Protein AF-A0A0F9HTV1-F1 (afdb_monomer)

Secondary structure (DSSP, 8-state):
-BTTB--PPPP----GGGGS--HHHHTS----------SS-SS--HHHHHHHHHHTT-HHHHHHHHHH--HHHHHHHHHTSSS-HHHHHHHHHHHHHHHHHHH-

Mean predicted aligned error: 6.31 Å

Organism: NCBI:txid412755

Foldseek 3Di:
DDPVDDDDDPDDDDPCLLVDPPLVSLPDPDDDDDDDAAPPGPDDAPVNVCVSCVVVVNNVVLVVCVVPDDLVVVLVCLVPDPDDPSSSVSVNVVSVVNVVSSVD

Radius of gyration: 16.52 Å; Cα contacts (8 Å, |Δi|>4): 60; chains: 1; bounding box: 37×26×46 Å

Solvent-accessible surface area (backbone atoms only — not comparable to full-atom values): 6643 Å² total; per-residue (Å²): 126,54,103,87,46,88,74,84,74,78,92,74,87,69,71,64,63,75,73,48,89,50,63,76,62,46,72,46,89,80,68,88,78,86,60,78,56,50,99,88,35,76,77,50,51,70,55,51,48,53,54,46,35,43,76,73,72,41,46,68,56,57,53,51,46,60,73,71,60,49,70,70,59,54,54,50,54,49,71,75,41,96,61,56,70,65,47,37,50,32,51,50,51,46,52,60,55,55,49,52,51,74,77,107

Structure (mmCIF, N/CA/C/O backbone):
data_AF-A0A0F9HTV1-F1
#
_entry.id   AF-A0A0F9HTV1-F1
#
loop_
_atom_site.group_PDB
_atom_site.id
_atom_site.type_symbol
_atom_site.label_atom_id
_atom_site.label_alt_id
_atom_site.label_comp_id
_atom_site.label_asym_id
_atom_site.label_entity_id
_atom_site.label_seq_id
_atom_site.pdbx_PDB_ins_code
_atom_site.Cartn_x
_atom_site.Cartn_y
_atom_site.Cartn_z
_atom_site.occupancy
_atom_site.B_iso_or_equiv
_atom_site.auth_seq_id
_atom_site.auth_comp_id
_atom_site.auth_asym_id
_atom_site.auth_atom_id
_atom_site.pdbx_PDB_model_num
ATOM 1 N N . GLN A 1 1 ? 11.230 -13.310 22.851 1.00 45.69 1 GLN A N 1
ATOM 2 C CA . GLN A 1 1 ? 10.948 -12.604 24.119 1.00 45.69 1 GLN A CA 1
ATOM 3 C C . GLN A 1 1 ? 12.177 -11.770 24.433 1.00 45.69 1 GLN A C 1
ATOM 5 O O . GLN A 1 1 ? 13.254 -12.344 24.525 1.00 45.69 1 GLN A O 1
ATOM 10 N N . THR A 1 2 ? 12.073 -10.443 24.470 1.00 62.25 2 THR A N 1
ATOM 11 C CA . THR A 1 2 ? 13.187 -9.620 24.973 1.00 62.25 2 THR A CA 1
ATOM 12 C C . THR A 1 2 ? 12.973 -9.385 26.463 1.00 62.25 2 THR A C 1
ATOM 14 O O . THR A 1 2 ? 11.868 -9.584 26.971 1.00 62.25 2 THR A O 1
ATOM 17 N N . SER A 1 3 ? 13.992 -8.901 27.170 1.00 68.19 3 SER A N 1
ATOM 18 C CA . SER A 1 3 ? 13.869 -8.470 28.570 1.00 68.19 3 SER A CA 1
ATOM 19 C C . SER A 1 3 ? 12.830 -7.352 28.798 1.00 68.19 3 SER A C 1
ATOM 21 O O . SER A 1 3 ? 12.584 -6.984 29.940 1.00 68.19 3 SER A O 1
ATOM 23 N N . LYS A 1 4 ? 12.204 -6.822 27.731 1.00 70.31 4 LYS A N 1
ATOM 24 C CA . LYS A 1 4 ? 11.165 -5.779 27.749 1.00 70.31 4 LYS A CA 1
ATOM 25 C C . LYS A 1 4 ? 9.768 -6.266 27.316 1.00 70.31 4 LYS A C 1
ATOM 27 O O . LYS A 1 4 ? 8.872 -5.441 27.179 1.00 70.31 4 LYS A O 1
ATOM 32 N N . GLY A 1 5 ? 9.568 -7.569 27.084 1.00 83.06 5 GLY A N 1
ATOM 33 C CA . GLY A 1 5 ? 8.275 -8.147 26.686 1.00 83.06 5 GLY A CA 1
ATOM 34 C C . GLY A 1 5 ? 8.212 -8.641 25.233 1.00 83.06 5 GLY A C 1
ATOM 35 O O . GLY A 1 5 ? 9.212 -9.098 24.664 1.00 83.06 5 GLY A O 1
ATOM 36 N N . LEU A 1 6 ? 7.008 -8.613 24.648 1.00 84.69 6 LEU A N 1
ATOM 37 C CA . LEU A 1 6 ? 6.760 -8.954 23.243 1.00 84.69 6 LEU A CA 1
ATOM 38 C C . LEU A 1 6 ? 6.886 -7.695 22.379 1.00 84.69 6 LEU A C 1
ATOM 40 O O . LEU A 1 6 ? 6.277 -6.671 22.670 1.00 84.69 6 LEU A O 1
ATOM 44 N N . ILE A 1 7 ? 7.680 -7.785 21.314 1.00 84.81 7 ILE A N 1
ATOM 45 C CA . ILE A 1 7 ? 7.857 -6.725 20.319 1.00 84.81 7 ILE A CA 1
ATOM 46 C C . ILE A 1 7 ? 7.366 -7.290 18.991 1.00 84.81 7 ILE A C 1
ATOM 48 O O . ILE A 1 7 ? 7.700 -8.427 18.652 1.00 84.81 7 ILE A O 1
ATOM 52 N N . LEU A 1 8 ? 6.571 -6.509 18.260 1.00 84.94 8 LEU A N 1
ATOM 53 C CA . LEU A 1 8 ? 6.162 -6.875 16.909 1.00 84.94 8 LEU A CA 1
ATOM 54 C C . LEU A 1 8 ? 7.402 -6.973 16.019 1.00 84.94 8 LEU A C 1
ATOM 56 O O . LEU A 1 8 ? 8.256 -6.085 16.024 1.00 84.94 8 LEU A O 1
ATOM 60 N N . SER A 1 9 ? 7.498 -8.054 15.253 1.00 86.88 9 SER A N 1
ATOM 61 C CA . SER A 1 9 ? 8.490 -8.140 14.190 1.00 86.88 9 SER A CA 1
ATOM 62 C C . SER A 1 9 ? 8.269 -7.011 13.176 1.00 86.88 9 SER A C 1
ATOM 64 O O . SER A 1 9 ? 7.129 -6.573 12.993 1.00 86.88 9 SER A O 1
ATOM 66 N N . PRO A 1 10 ? 9.323 -6.567 12.471 1.00 84.88 10 PRO A N 1
ATOM 67 C CA . PRO A 1 10 ? 9.150 -5.745 11.280 1.00 84.88 10 PRO A CA 1
ATOM 68 C C . PRO A 1 10 ? 8.181 -6.405 10.293 1.00 84.88 10 PRO A C 1
ATOM 70 O O . PRO A 1 10 ? 8.006 -7.623 10.311 1.00 84.88 10 PRO A O 1
ATOM 73 N N . PHE A 1 11 ? 7.577 -5.614 9.410 1.00 81.06 11 PHE A N 1
ATOM 74 C CA . PHE A 1 11 ? 6.820 -6.163 8.289 1.00 81.06 11 PHE A CA 1
ATOM 75 C C . PHE A 1 11 ? 7.773 -6.916 7.345 1.00 81.06 11 PHE A C 1
ATOM 77 O O . PHE A 1 11 ? 8.815 -6.382 6.962 1.00 81.06 11 PHE A O 1
ATOM 84 N N . TYR A 1 12 ? 7.421 -8.147 6.980 1.00 77.88 12 TYR A N 1
ATOM 85 C CA . TYR A 1 12 ? 8.136 -8.994 6.021 1.00 77.88 12 TYR A CA 1
ATOM 86 C C . TYR A 1 12 ? 7.124 -9.703 5.108 1.00 77.88 12 TYR A C 1
ATOM 88 O O . TYR A 1 12 ? 5.922 -9.544 5.297 1.00 77.88 12 TYR A O 1
ATOM 96 N N . ASP A 1 13 ? 7.617 -10.451 4.118 1.00 71.69 13 ASP A N 1
ATOM 97 C CA . ASP A 1 13 ? 6.799 -11.133 3.099 1.00 71.69 13 ASP A CA 1
ATOM 98 C C . ASP A 1 13 ? 6.033 -10.168 2.174 1.00 71.69 13 ASP A C 1
ATOM 100 O O . ASP A 1 13 ? 4.830 -10.272 1.933 1.00 71.69 13 ASP A O 1
ATOM 104 N N . THR A 1 14 ? 6.746 -9.164 1.653 1.00 68.94 14 THR A N 1
ATOM 105 C CA . THR A 1 14 ? 6.214 -8.336 0.565 1.00 68.94 14 THR A CA 1
ATOM 106 C C . THR A 1 14 ? 6.022 -9.191 -0.693 1.00 68.94 14 THR A C 1
ATOM 108 O O . THR A 1 14 ? 6.800 -10.122 -0.910 1.00 68.94 14 THR A O 1
ATOM 111 N N . PRO A 1 15 ? 5.019 -8.897 -1.549 1.00 67.12 15 PRO A N 1
ATOM 112 C CA . PRO A 1 15 ? 4.641 -9.786 -2.643 1.00 67.12 15 PRO A CA 1
ATOM 113 C C . PRO A 1 15 ? 5.833 -10.177 -3.522 1.00 67.12 15 PRO A C 1
ATOM 115 O O . PRO A 1 15 ? 6.369 -9.358 -4.275 1.00 67.12 15 PRO A O 1
ATOM 118 N N . SER A 1 16 ? 6.226 -11.449 -3.439 1.00 63.09 16 SER A N 1
ATOM 119 C CA . SER A 1 16 ? 7.421 -11.985 -4.099 1.00 63.09 16 SER A CA 1
ATOM 120 C C . SER A 1 16 ? 7.359 -11.863 -5.623 1.00 63.09 16 SER A C 1
ATOM 122 O O . SER A 1 16 ? 8.393 -11.712 -6.271 1.00 63.09 16 SER A O 1
ATOM 124 N N . TYR A 1 17 ? 6.155 -11.829 -6.205 1.00 71.19 17 TYR A N 1
ATOM 125 C CA . TYR A 1 17 ? 5.964 -11.728 -7.652 1.00 71.19 17 TYR A CA 1
ATOM 126 C C . TYR A 1 17 ? 6.401 -10.374 -8.243 1.00 71.19 17 TYR A C 1
ATOM 128 O O . TYR A 1 17 ? 6.885 -10.356 -9.371 1.00 71.19 17 TYR A O 1
ATOM 136 N N . LEU A 1 18 ? 6.333 -9.257 -7.500 1.00 73.38 18 LEU A N 1
ATOM 137 C CA . LEU A 1 18 ? 6.906 -7.963 -7.940 1.00 73.38 18 LEU A CA 1
ATOM 138 C C . LEU A 1 18 ? 8.446 -7.999 -7.958 1.00 73.38 18 LEU A C 1
ATOM 140 O O . LEU A 1 18 ? 9.115 -7.146 -8.552 1.00 73.38 18 LEU A O 1
ATOM 144 N N . GLY A 1 19 ? 9.008 -9.001 -7.281 1.00 73.94 19 GLY A N 1
ATOM 145 C CA . GLY A 1 19 ? 10.410 -9.385 -7.329 1.00 73.94 19 GLY A CA 1
ATOM 146 C C . GLY A 1 19 ? 10.810 -10.137 -8.597 1.00 73.94 19 GLY A C 1
ATOM 147 O O . GLY A 1 19 ? 11.999 -10.193 -8.899 1.00 73.94 19 GLY A O 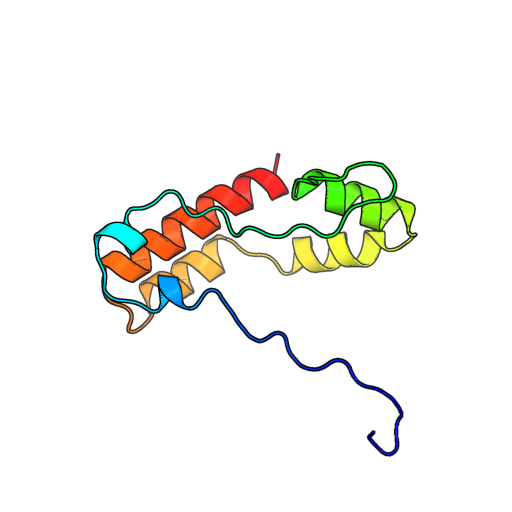1
ATOM 148 N N . THR A 1 20 ? 9.849 -10.700 -9.336 1.00 75.00 20 THR A N 1
ATOM 149 C CA . THR A 1 20 ? 10.113 -11.561 -10.497 1.00 75.00 20 THR A CA 1
ATOM 150 C C . THR A 1 20 ? 10.256 -10.751 -11.784 1.00 75.00 20 THR A C 1
ATOM 152 O O . THR A 1 20 ? 9.664 -9.685 -11.932 1.00 75.00 20 THR A O 1
ATOM 155 N N . GLU A 1 21 ? 11.026 -11.262 -12.745 1.00 79.69 21 GLU A N 1
ATOM 156 C CA . GLU A 1 21 ? 11.161 -10.662 -14.086 1.00 79.69 21 GLU A CA 1
ATOM 157 C C . GLU A 1 21 ? 10.213 -11.297 -15.116 1.00 79.69 21 GLU A C 1
ATOM 159 O O . GLU A 1 21 ? 10.412 -11.209 -16.327 1.00 79.69 21 GLU A O 1
ATOM 164 N N . ILE A 1 22 ? 9.154 -11.952 -14.638 1.00 85.00 22 ILE A N 1
ATOM 165 C CA . ILE A 1 22 ? 8.149 -12.577 -15.492 1.00 85.00 22 ILE A CA 1
ATOM 166 C C . ILE A 1 22 ? 7.197 -11.482 -15.986 1.00 85.00 22 ILE A C 1
ATOM 168 O O . ILE A 1 22 ? 6.380 -10.963 -15.227 1.00 85.00 22 ILE A O 1
ATOM 172 N N . ASN A 1 23 ? 7.290 -11.140 -17.273 1.00 83.06 23 ASN A N 1
ATOM 173 C CA . ASN A 1 23 ? 6.536 -10.029 -17.871 1.00 83.06 23 ASN A CA 1
ATOM 174 C C . ASN A 1 23 ? 5.019 -10.134 -17.656 1.00 83.06 23 ASN A C 1
ATOM 176 O O . ASN A 1 23 ? 4.393 -9.147 -17.287 1.00 83.06 23 ASN A O 1
ATOM 180 N N . SER A 1 24 ? 4.443 -11.328 -17.829 1.00 85.00 24 SER A N 1
ATOM 181 C CA . SER A 1 24 ? 3.001 -11.543 -17.652 1.00 85.00 24 SER A CA 1
ATOM 182 C C . SER A 1 24 ? 2.529 -11.254 -16.229 1.00 85.00 24 SER A C 1
ATOM 184 O O . SER A 1 24 ? 1.397 -10.820 -16.041 1.00 85.00 24 SER A O 1
ATOM 186 N N . LEU A 1 25 ? 3.391 -11.469 -15.230 1.00 84.44 25 LEU A N 1
ATOM 187 C CA . LEU A 1 25 ? 3.089 -11.101 -13.855 1.00 84.44 25 LEU A CA 1
ATOM 188 C C . LEU A 1 25 ? 3.192 -9.590 -13.694 1.00 84.44 25 LEU A C 1
ATOM 190 O O . LEU A 1 25 ? 2.246 -8.993 -13.211 1.00 84.44 25 LEU A O 1
ATOM 194 N N . LEU A 1 26 ? 4.274 -8.957 -14.151 1.00 85.38 26 LEU A N 1
ATOM 195 C CA . LEU A 1 26 ? 4.473 -7.510 -13.993 1.00 85.38 26 LEU A CA 1
ATOM 196 C C . LEU A 1 26 ? 3.392 -6.660 -14.678 1.00 85.38 26 LEU A C 1
ATOM 198 O O . LEU A 1 26 ? 3.092 -5.561 -14.215 1.00 85.38 26 LEU A O 1
ATOM 202 N N . GLU A 1 27 ? 2.819 -7.135 -15.781 1.00 85.44 27 GLU A N 1
ATOM 203 C CA . GLU A 1 27 ? 1.752 -6.453 -16.526 1.00 85.44 27 GLU A CA 1
ATOM 204 C C . GLU A 1 27 ? 0.346 -6.707 -15.959 1.00 85.44 27 GLU A C 1
ATOM 206 O O . GLU A 1 27 ? -0.594 -6.004 -16.333 1.00 85.44 27 GLU A O 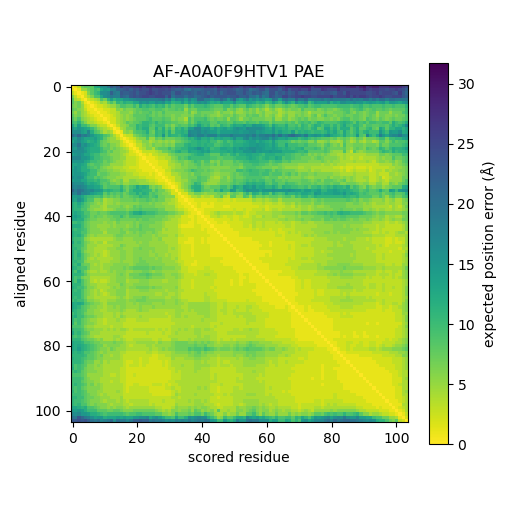1
ATOM 211 N N . ALA A 1 28 ? 0.190 -7.668 -15.044 1.00 84.62 28 ALA A N 1
ATOM 212 C CA . ALA A 1 28 ? -1.102 -8.005 -14.464 1.00 84.62 28 ALA A CA 1
ATOM 213 C C . ALA A 1 28 ? -1.673 -6.865 -13.602 1.00 84.62 28 ALA A C 1
ATOM 215 O O . ALA A 1 28 ? -0.946 -6.060 -13.010 1.00 84.62 28 ALA A O 1
ATOM 216 N N . ASP A 1 29 ? -3.004 -6.832 -13.474 1.00 83.50 29 ASP A N 1
ATOM 217 C CA . ASP A 1 29 ? -3.648 -5.962 -12.495 1.00 83.50 29 ASP A CA 1
ATOM 218 C C . ASP A 1 29 ? -3.445 -6.518 -11.081 1.00 83.50 29 ASP A C 1
ATOM 220 O O . ASP A 1 29 ? -4.162 -7.405 -10.616 1.00 83.50 29 ASP A O 1
ATOM 224 N N . HIS A 1 30 ? -2.428 -6.005 -10.398 1.00 76.25 30 HIS A N 1
ATOM 225 C CA . HIS A 1 30 ? -2.060 -6.471 -9.073 1.00 76.25 30 HIS A CA 1
ATOM 226 C C . HIS A 1 30 ? -3.095 -6.081 -8.017 1.00 76.25 30 HIS A C 1
ATOM 228 O O . HIS A 1 30 ? -3.256 -4.915 -7.648 1.00 76.25 30 HIS A O 1
ATOM 234 N N . GLN A 1 31 ? -3.755 -7.104 -7.485 1.00 75.94 31 GLN A N 1
ATOM 235 C CA . GLN A 1 31 ? -4.699 -7.027 -6.379 1.00 75.94 31 GLN A CA 1
ATOM 236 C C . GLN A 1 31 ? -4.216 -8.000 -5.301 1.00 75.94 31 GLN A C 1
ATOM 238 O O . GLN A 1 31 ? -4.574 -9.176 -5.361 1.00 75.94 31 GLN A O 1
ATOM 243 N N . PRO A 1 32 ? -3.337 -7.576 -4.369 1.00 68.19 32 PRO A N 1
ATOM 244 C CA . PRO A 1 32 ? -2.914 -8.439 -3.271 1.00 68.19 32 PRO A CA 1
ATOM 245 C C . PRO A 1 32 ? -4.148 -9.028 -2.581 1.00 68.19 32 PRO A C 1
ATOM 247 O O . PRO A 1 32 ? -5.007 -8.282 -2.114 1.00 68.19 32 PRO A O 1
ATOM 250 N N . ALA A 1 33 ? -4.259 -10.355 -2.606 1.00 61.66 33 ALA A N 1
ATOM 251 C CA . ALA A 1 33 ? -5.374 -11.082 -2.020 1.00 61.66 33 ALA A CA 1
ATOM 252 C C . ALA A 1 33 ? -5.122 -11.320 -0.527 1.00 61.66 33 ALA A C 1
ATOM 254 O O . ALA A 1 33 ? -3.976 -11.443 -0.095 1.00 61.66 33 ALA A O 1
ATOM 255 N N . GLY A 1 34 ? -6.204 -11.419 0.241 1.00 70.31 34 GLY A N 1
ATOM 256 C CA . GLY A 1 34 ? -6.157 -11.544 1.694 1.00 70.31 34 GLY A CA 1
ATOM 257 C C . GLY A 1 34 ? -6.524 -10.225 2.361 1.00 70.31 34 GLY A C 1
ATOM 258 O O . GLY A 1 34 ? -5.777 -9.251 2.316 1.00 70.31 34 GLY A O 1
ATOM 259 N N . ALA 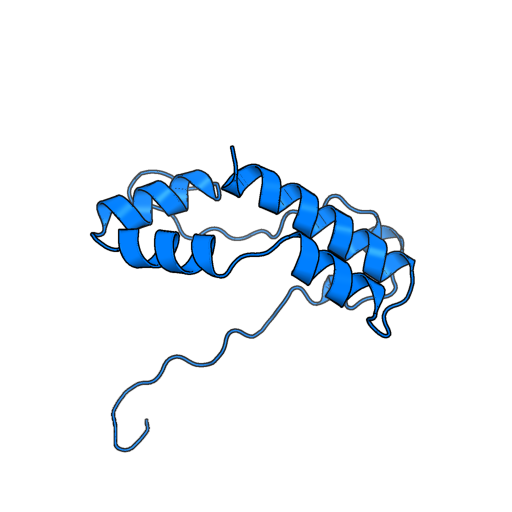A 1 35 ? -7.696 -10.207 2.985 1.00 79.44 35 ALA A N 1
ATOM 260 C CA . ALA A 1 35 ? -8.171 -9.092 3.781 1.00 79.44 35 ALA A CA 1
ATOM 261 C C . ALA A 1 35 ? -8.543 -9.604 5.173 1.00 79.44 35 ALA A C 1
ATOM 263 O O . ALA A 1 35 ? -9.138 -10.673 5.318 1.00 79.44 35 ALA A O 1
ATOM 264 N N . ILE A 1 36 ? -8.177 -8.843 6.199 1.00 86.50 36 ILE A N 1
ATOM 265 C CA . ILE A 1 36 ? -8.634 -9.086 7.561 1.00 86.50 36 ILE A CA 1
ATOM 266 C C . ILE A 1 36 ? -10.011 -8.451 7.665 1.00 86.50 36 ILE A C 1
ATOM 268 O O . ILE A 1 36 ? -10.153 -7.257 7.425 1.00 86.50 36 ILE A O 1
ATOM 272 N N . TRP A 1 37 ? -11.020 -9.243 8.008 1.00 93.19 37 TRP A N 1
ATOM 273 C CA . TRP A 1 37 ? -12.385 -8.742 8.126 1.00 93.19 37 TRP A CA 1
ATOM 274 C C . TRP A 1 37 ? -12.447 -7.585 9.123 1.00 93.19 37 TRP A C 1
ATOM 276 O O . TRP A 1 37 ? -11.842 -7.640 10.197 1.00 93.19 37 TRP A O 1
ATOM 286 N N . THR A 1 38 ? -13.199 -6.543 8.779 1.00 92.50 38 THR A N 1
ATOM 287 C CA . THR A 1 38 ? -13.612 -5.553 9.777 1.00 92.50 38 THR A CA 1
ATOM 288 C C . THR A 1 38 ? -14.766 -6.132 10.588 1.00 92.50 38 THR A C 1
ATOM 290 O O . THR A 1 38 ? -15.276 -7.217 10.298 1.00 92.50 38 THR A O 1
ATOM 293 N N . LYS A 1 39 ? -15.246 -5.393 11.591 1.00 93.56 39 LYS A N 1
ATOM 294 C CA . LYS A 1 39 ? -16.455 -5.782 12.325 1.00 93.56 39 LYS A CA 1
ATOM 295 C C . LYS A 1 39 ? -17.662 -6.075 11.417 1.00 93.56 39 LYS A C 1
ATOM 297 O O . LYS A 1 39 ? -18.505 -6.882 11.800 1.00 93.56 39 LYS A O 1
ATOM 302 N N . SER A 1 40 ? -17.782 -5.401 10.271 1.00 91.38 40 SER A N 1
ATOM 303 C CA . SER A 1 40 ? -18.979 -5.449 9.418 1.00 91.38 40 SER A CA 1
ATOM 304 C C . SER A 1 40 ? -18.734 -5.882 7.973 1.00 91.38 40 SER A C 1
ATOM 306 O O . SER A 1 40 ? -19.708 -6.102 7.259 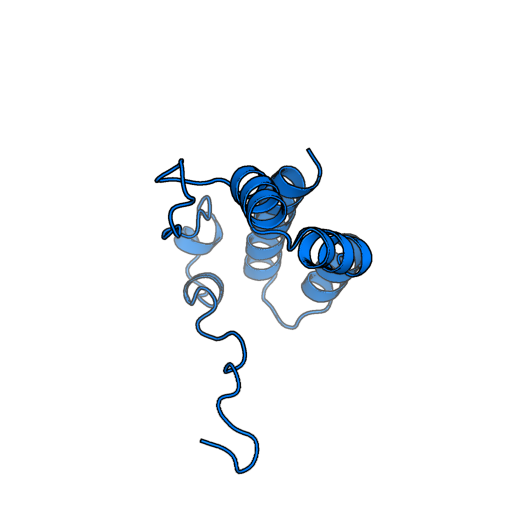1.00 91.38 40 SER A O 1
ATOM 308 N N . ILE A 1 41 ? -17.481 -5.986 7.517 1.00 92.69 41 ILE A N 1
ATOM 309 C CA . ILE A 1 41 ? -17.147 -6.221 6.106 1.00 92.69 41 ILE A CA 1
ATOM 310 C C . ILE A 1 41 ? -16.122 -7.353 6.005 1.00 92.69 41 ILE A C 1
ATOM 312 O O . ILE A 1 41 ? -15.028 -7.265 6.564 1.00 92.69 41 ILE A O 1
ATOM 316 N N . SER A 1 42 ? -16.474 -8.409 5.267 1.00 90.75 42 SER A N 1
ATOM 317 C CA . SER A 1 42 ? -15.616 -9.577 5.020 1.00 90.75 42 SER A CA 1
ATOM 318 C C . SER A 1 42 ? -14.585 -9.359 3.908 1.00 90.75 42 SER A C 1
ATOM 320 O O . SER A 1 42 ? -13.591 -10.073 3.825 1.00 90.75 42 SER A O 1
ATOM 322 N N . GLU A 1 43 ? -14.797 -8.358 3.058 1.00 89.25 43 GLU A N 1
ATOM 323 C CA . GLU A 1 43 ? -13.884 -7.981 1.972 1.00 89.25 43 GLU A CA 1
ATOM 324 C C . GLU A 1 43 ? -13.609 -6.470 2.000 1.00 89.25 43 GLU A C 1
ATOM 326 O O . GLU A 1 43 ? -14.058 -5.730 1.125 1.00 89.25 43 GLU A O 1
ATOM 331 N N . PRO A 1 44 ? -12.946 -5.965 3.053 1.00 89.06 44 PRO A N 1
ATOM 332 C CA . PRO A 1 44 ? -12.770 -4.533 3.233 1.00 89.06 44 PRO A CA 1
ATOM 333 C C . PRO A 1 44 ? -11.790 -3.925 2.232 1.00 89.06 44 PRO A C 1
ATOM 335 O O . PRO A 1 44 ? -10.717 -4.462 1.947 1.00 89.06 44 PRO A O 1
ATOM 338 N N . THR A 1 45 ? -12.144 -2.733 1.767 1.00 86.50 45 THR A N 1
ATOM 339 C CA . THR A 1 45 ? -11.265 -1.825 1.033 1.00 86.50 45 THR A CA 1
ATOM 340 C C . THR A 1 45 ? -10.382 -1.022 1.992 1.00 86.50 45 THR A C 1
ATOM 342 O O . THR A 1 45 ? -10.562 -1.029 3.211 1.00 86.50 45 THR A O 1
ATOM 345 N N . MET A 1 46 ? -9.433 -0.248 1.453 1.00 85.81 46 MET A N 1
ATOM 346 C CA . MET A 1 46 ? -8.609 0.649 2.272 1.00 85.81 46 MET A CA 1
ATOM 347 C C . MET A 1 46 ? -9.441 1.679 3.056 1.00 85.81 46 MET A C 1
ATOM 349 O O . MET A 1 46 ? -9.099 1.994 4.195 1.00 85.81 46 MET A O 1
ATOM 353 N N . LYS A 1 47 ? -10.551 2.167 2.484 1.00 87.62 47 LYS A N 1
ATOM 354 C CA . LYS A 1 47 ? -11.457 3.106 3.163 1.00 87.62 47 LYS A CA 1
ATOM 355 C C . LYS A 1 47 ? -12.165 2.456 4.343 1.00 87.62 47 LYS A C 1
ATOM 357 O O . LYS A 1 47 ? -12.296 3.071 5.396 1.00 87.62 47 LYS A O 1
ATOM 362 N N . ASP A 1 48 ? -12.561 1.197 4.194 1.00 90.94 48 ASP A N 1
ATOM 363 C CA . ASP A 1 48 ? -13.215 0.444 5.265 1.00 90.94 48 ASP A CA 1
ATOM 364 C C . ASP A 1 48 ? -12.282 0.250 6.4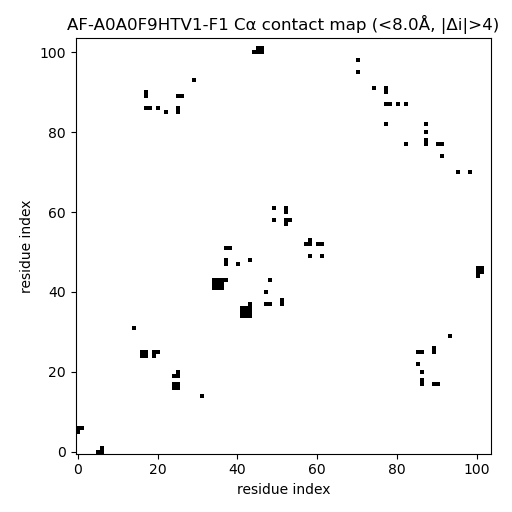60 1.00 90.94 48 ASP A C 1
ATOM 366 O O . ASP A 1 48 ? -12.709 0.382 7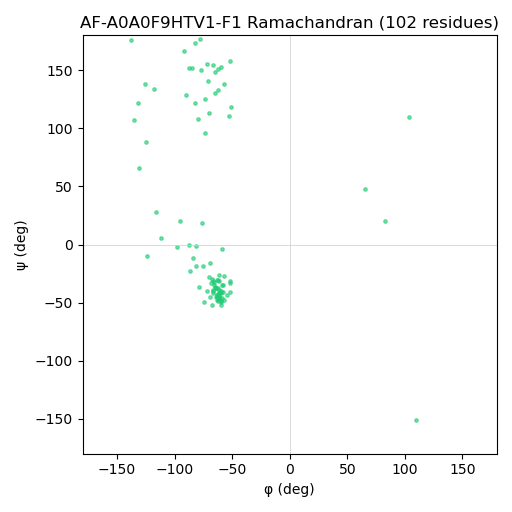.606 1.00 90.94 48 ASP A O 1
ATOM 370 N N . TYR A 1 49 ? -10.988 0.033 6.208 1.00 91.31 49 TYR A N 1
ATOM 371 C CA . TYR A 1 49 ? -10.003 -0.011 7.284 1.00 91.31 49 TYR A CA 1
ATOM 372 C C . TYR A 1 49 ? -9.845 1.329 7.999 1.00 91.31 49 TYR A C 1
ATOM 374 O O . TYR A 1 49 ? -9.672 1.324 9.213 1.00 91.31 49 TYR A O 1
ATOM 382 N N . ILE A 1 50 ? -9.921 2.468 7.303 1.00 90.81 50 ILE A N 1
ATOM 383 C CA . ILE A 1 50 ? -9.871 3.789 7.955 1.00 90.81 50 ILE A CA 1
ATOM 384 C C . ILE A 1 50 ? -11.023 3.924 8.956 1.00 90.81 50 ILE A C 1
ATOM 386 O O . ILE A 1 50 ? -10.778 4.231 10.123 1.00 90.81 50 ILE A O 1
ATOM 390 N N . HIS A 1 51 ? -12.250 3.610 8.532 1.00 91.75 51 HIS A N 1
ATOM 391 C CA . HIS A 1 51 ? -13.415 3.632 9.420 1.00 91.75 51 HIS A CA 1
ATOM 392 C C . HIS A 1 51 ? -13.281 2.632 10.575 1.00 91.75 51 HIS A C 1
ATOM 394 O O . HIS A 1 51 ? -13.669 2.925 11.705 1.00 91.75 51 HIS A O 1
ATOM 400 N N . GLU A 1 52 ? -12.702 1.456 10.326 1.00 95.00 52 GLU A N 1
ATOM 401 C CA . GLU A 1 52 ? -12.480 0.459 11.373 1.00 95.00 52 GLU A CA 1
ATOM 402 C C . GLU A 1 52 ? -11.448 0.933 12.409 1.00 95.00 52 GLU A C 1
ATOM 404 O O . GLU A 1 52 ? -11.659 0.761 13.611 1.00 95.00 52 GLU A O 1
ATOM 409 N N . TRP A 1 53 ? -10.368 1.594 11.979 1.00 94.38 53 TRP A N 1
ATOM 410 C CA . TRP A 1 53 ? -9.395 2.219 12.880 1.00 94.38 53 TRP A CA 1
ATOM 411 C C . TRP A 1 53 ? -10.040 3.313 13.740 1.00 94.38 53 TRP A C 1
ATOM 413 O O . TRP A 1 53 ? -9.776 3.383 14.942 1.00 94.38 53 TRP A O 1
ATOM 423 N N . GLU A 1 54 ? -10.913 4.137 13.160 1.00 92.31 54 GLU A N 1
ATOM 424 C CA . GLU A 1 54 ? -11.684 5.143 13.899 1.00 92.31 54 GLU A CA 1
ATOM 425 C C . GLU A 1 54 ? -12.625 4.494 14.921 1.00 92.31 54 GLU A C 1
ATOM 427 O O . GLU A 1 54 ? -12.605 4.862 16.097 1.00 92.31 54 GLU A O 1
ATOM 432 N N . ARG A 1 55 ? -13.380 3.463 14.514 1.00 95.56 55 ARG A N 1
ATOM 433 C CA . ARG A 1 55 ? -14.289 2.697 15.385 1.00 95.56 55 ARG A CA 1
ATOM 434 C C . ARG A 1 55 ? -13.565 2.067 16.576 1.00 95.56 55 ARG A C 1
ATOM 436 O O . ARG A 1 55 ? -14.144 1.937 17.654 1.00 95.56 55 ARG A O 1
ATOM 443 N N . LEU A 1 56 ? -12.323 1.634 16.377 1.00 96.00 56 LEU A N 1
ATOM 444 C CA . LEU A 1 56 ? -11.483 1.044 17.418 1.00 96.00 56 LEU A CA 1
ATOM 445 C C . LEU A 1 56 ? -10.787 2.094 18.310 1.00 96.00 56 LEU A C 1
ATOM 447 O O . LEU A 1 56 ? -10.099 1.711 19.252 1.00 96.00 56 LEU A O 1
ATOM 451 N N . GLY A 1 57 ? -10.970 3.396 18.055 1.00 96.75 57 GLY A N 1
ATOM 452 C CA . GLY A 1 57 ? -10.382 4.480 18.853 1.00 96.75 57 GLY A CA 1
ATOM 453 C C . GLY A 1 57 ? -8.934 4.826 18.489 1.00 96.75 57 GLY A C 1
ATOM 454 O O . GLY 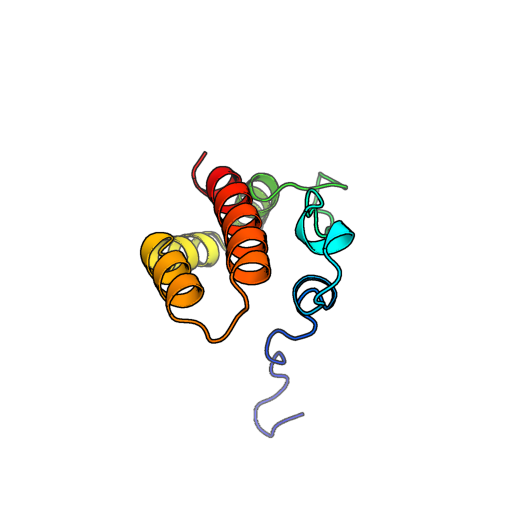A 1 57 ? -8.219 5.437 19.280 1.00 96.75 57 GLY A O 1
ATOM 455 N N . TYR A 1 58 ? -8.488 4.450 17.291 1.00 96.31 58 TYR A N 1
ATOM 456 C CA . TYR A 1 58 ? -7.103 4.561 16.824 1.00 96.31 58 TYR A CA 1
ATOM 457 C C . TYR A 1 58 ? -6.954 5.512 15.622 1.00 96.31 58 TYR A C 1
ATOM 459 O O . TYR A 1 58 ? -6.027 5.373 14.822 1.00 96.31 58 TYR A O 1
ATOM 467 N N . SER A 1 59 ? -7.829 6.513 15.492 1.00 94.06 59 SER A N 1
ATOM 468 C CA . SER A 1 59 ? -7.774 7.525 14.420 1.00 94.06 59 SER A CA 1
ATOM 469 C C . SER A 1 59 ? -6.397 8.198 14.291 1.00 94.06 59 SER A C 1
ATOM 471 O O . SER A 1 59 ? -5.921 8.453 13.185 1.00 94.06 59 SER A O 1
ATOM 473 N N . TYR A 1 60 ? -5.682 8.371 15.408 1.00 95.44 60 TYR A N 1
ATOM 474 C CA . TYR A 1 60 ? -4.324 8.920 15.430 1.00 95.44 60 TYR A CA 1
ATOM 475 C C . TYR A 1 60 ? -3.318 8.130 14.572 1.00 95.44 60 TYR A C 1
ATOM 477 O O . TYR A 1 60 ? -2.311 8.692 14.133 1.00 95.44 60 TYR A O 1
ATOM 485 N N . VAL A 1 61 ? -3.545 6.828 14.355 1.00 93.69 61 VAL A N 1
ATOM 486 C CA . VAL A 1 61 ? -2.700 5.984 13.498 1.00 93.69 61 VAL A CA 1
ATOM 487 C C . VAL A 1 61 ? -2.869 6.400 12.041 1.00 93.69 61 VAL A C 1
ATOM 489 O O . VAL A 1 61 ? -1.872 6.595 11.343 1.00 93.69 61 VAL A O 1
ATOM 492 N N . VAL A 1 62 ? -4.116 6.608 11.611 1.00 91.25 62 VAL A N 1
ATOM 493 C CA . VAL A 1 62 ? -4.454 7.077 10.262 1.00 91.25 62 VAL A CA 1
ATOM 494 C C . VAL A 1 62 ? -3.884 8.475 10.034 1.00 91.25 62 VAL A C 1
ATOM 496 O O . VAL A 1 62 ? -3.231 8.713 9.020 1.00 91.25 62 VAL A O 1
ATOM 499 N N . ASP A 1 63 ? -4.039 9.382 10.998 1.00 92.00 63 ASP A N 1
ATOM 500 C CA . ASP A 1 63 ? -3.505 10.743 10.894 1.00 92.00 63 ASP A CA 1
ATOM 501 C C . ASP A 1 63 ? -1.979 10.766 10.809 1.00 92.00 63 ASP A C 1
ATOM 503 O O . ASP A 1 63 ? -1.400 11.491 9.995 1.00 92.00 63 ASP A O 1
ATOM 507 N N . ARG A 1 64 ? -1.304 9.958 11.636 1.00 94.69 64 ARG A N 1
ATOM 508 C CA . ARG A 1 64 ? 0.155 9.815 11.588 1.00 94.69 64 ARG A CA 1
ATOM 509 C C . ARG A 1 64 ? 0.604 9.278 10.235 1.00 94.69 64 ARG A C 1
ATOM 511 O O . ARG A 1 64 ? 1.564 9.798 9.672 1.00 94.69 64 ARG A O 1
ATOM 518 N N . PHE A 1 65 ? -0.090 8.268 9.715 1.00 90.69 65 PHE A N 1
ATOM 519 C CA . PHE A 1 65 ? 0.200 7.705 8.403 1.00 90.69 65 PHE A CA 1
ATOM 520 C C . PHE A 1 65 ? 0.017 8.746 7.296 1.00 90.69 65 PHE A C 1
ATOM 522 O O . PHE A 1 65 ? 0.940 8.959 6.518 1.00 90.69 65 PHE A O 1
ATOM 529 N N . ARG A 1 66 ? -1.110 9.470 7.274 1.00 89.00 66 ARG A N 1
ATOM 530 C CA . ARG A 1 66 ? -1.386 10.530 6.289 1.00 89.00 66 ARG A CA 1
ATOM 531 C C . ARG A 1 66 ? -0.326 11.631 6.296 1.00 89.00 66 ARG A C 1
ATOM 533 O O . ARG A 1 66 ? 0.082 12.075 5.232 1.00 89.00 66 ARG A O 1
ATOM 540 N N . LYS A 1 67 ? 0.148 12.041 7.477 1.00 91.44 67 LYS A N 1
ATOM 541 C CA . LYS A 1 67 ? 1.212 13.053 7.616 1.00 91.44 67 LYS A CA 1
ATOM 542 C C . LYS A 1 67 ? 2.575 12.568 7.119 1.00 91.44 67 LYS A C 1
ATOM 544 O O . LYS A 1 67 ? 3.360 13.375 6.636 1.00 91.44 67 LYS A O 1
ATOM 549 N N . ALA A 1 68 ? 2.870 11.279 7.271 1.00 91.94 68 ALA A N 1
ATOM 550 C CA . ALA A 1 68 ? 4.135 10.687 6.839 1.00 91.94 68 ALA A CA 1
ATOM 551 C C . ALA A 1 68 ? 4.118 10.230 5.369 1.00 91.94 68 ALA A C 1
ATOM 553 O O . ALA A 1 68 ? 5.173 10.084 4.751 1.00 91.94 68 ALA A O 1
ATOM 554 N N . PHE A 1 69 ? 2.936 9.974 4.809 1.00 90.69 69 PHE A N 1
ATOM 555 C CA . PHE A 1 69 ? 2.774 9.473 3.453 1.00 90.69 69 PHE A CA 1
ATOM 556 C C . PHE A 1 69 ? 3.057 10.568 2.420 1.00 90.69 69 PHE A C 1
ATOM 558 O O . PHE A 1 69 ? 2.431 11.623 2.413 1.00 90.69 69 PHE A O 1
ATOM 565 N N . SER A 1 70 ? 3.970 10.284 1.493 1.00 92.69 70 SER A N 1
ATOM 566 C CA . SER A 1 70 ? 4.277 11.161 0.365 1.00 92.69 70 SER A CA 1
ATOM 567 C C . SER A 1 70 ? 4.376 10.338 -0.909 1.00 92.69 70 SER A C 1
ATOM 569 O O . SER A 1 70 ? 5.357 9.623 -1.136 1.00 92.69 70 SER A O 1
ATOM 571 N N . LEU A 1 71 ? 3.359 10.463 -1.765 1.00 91.88 71 LEU A N 1
ATOM 572 C CA . LEU A 1 71 ? 3.338 9.786 -3.060 1.00 91.88 71 LEU A CA 1
ATOM 573 C C . LEU A 1 71 ? 4.529 10.214 -3.929 1.00 91.88 71 LEU A C 1
ATOM 575 O O . LEU A 1 71 ? 5.177 9.370 -4.541 1.00 91.88 71 LEU A O 1
ATOM 579 N N . ALA A 1 72 ? 4.874 11.504 -3.904 1.00 93.44 72 ALA A N 1
ATOM 580 C CA . ALA A 1 72 ? 6.025 12.042 -4.623 1.00 93.44 72 ALA A CA 1
ATOM 581 C C . ALA A 1 72 ? 7.349 11.420 -4.148 1.00 93.44 72 ALA A C 1
ATOM 583 O O . ALA A 1 72 ? 8.196 11.059 -4.966 1.00 93.44 72 ALA A O 1
ATOM 584 N N . THR A 1 73 ? 7.518 11.237 -2.834 1.00 95.31 73 THR A N 1
ATOM 585 C CA . THR A 1 73 ? 8.705 10.576 -2.273 1.00 95.31 73 THR A CA 1
ATOM 586 C C . THR A 1 73 ? 8.775 9.118 -2.717 1.00 95.31 73 THR A C 1
ATOM 588 O O . THR A 1 73 ? 9.831 8.673 -3.157 1.00 95.31 73 THR A O 1
ATOM 591 N N . ILE A 1 74 ? 7.659 8.383 -2.669 1.00 94.12 74 ILE A N 1
ATOM 592 C CA . ILE A 1 74 ? 7.614 6.980 -3.107 1.00 94.12 74 ILE A CA 1
ATOM 593 C C . ILE A 1 74 ? 7.946 6.865 -4.600 1.00 94.12 74 ILE A C 1
ATOM 595 O O . ILE A 1 74 ? 8.766 6.034 -4.985 1.00 94.12 74 ILE A O 1
ATOM 599 N N . HIS A 1 75 ? 7.366 7.721 -5.444 1.00 93.88 75 HIS A N 1
ATOM 600 C CA . HIS A 1 75 ? 7.664 7.756 -6.879 1.00 93.88 75 HIS A CA 1
ATOM 601 C C . HIS A 1 75 ? 9.139 8.049 -7.159 1.00 93.88 75 HIS A C 1
ATOM 603 O O . HIS A 1 75 ? 9.741 7.387 -8.004 1.00 93.88 75 HIS A O 1
ATOM 609 N N . SER A 1 76 ? 9.738 8.987 -6.422 1.00 95.88 76 SER A N 1
ATOM 610 C CA . SER A 1 76 ? 11.172 9.279 -6.517 1.00 95.88 76 SER A CA 1
ATOM 611 C C . SER A 1 76 ? 12.020 8.053 -6.165 1.00 95.88 76 SER A C 1
ATOM 613 O O . SER A 1 76 ? 12.902 7.681 -6.936 1.00 95.88 76 SER A O 1
ATOM 615 N N . LEU A 1 77 ? 11.699 7.366 -5.061 1.00 95.62 77 LEU A N 1
ATOM 616 C CA . LEU A 1 77 ? 12.400 6.151 -4.627 1.00 95.62 77 LEU A CA 1
ATOM 617 C C . LEU A 1 77 ? 12.320 5.025 -5.663 1.00 95.62 77 LEU A C 1
ATOM 619 O O . LEU A 1 77 ? 13.321 4.359 -5.915 1.00 95.62 77 LEU A O 1
ATOM 623 N N . ILE A 1 78 ? 11.158 4.830 -6.294 1.00 93.25 78 ILE A N 1
ATOM 624 C CA . ILE A 1 78 ? 10.999 3.846 -7.373 1.00 93.25 78 ILE A CA 1
ATOM 625 C C . ILE A 1 78 ? 11.903 4.214 -8.554 1.00 93.25 78 ILE A C 1
ATOM 627 O O . ILE A 1 78 ? 12.627 3.356 -9.056 1.00 93.25 78 ILE A O 1
ATOM 631 N N . LYS A 1 79 ? 11.911 5.485 -8.967 1.00 93.56 79 LYS A N 1
ATOM 632 C CA . LYS A 1 79 ? 12.673 5.956 -10.131 1.00 93.56 79 LYS A CA 1
ATOM 633 C C . LYS A 1 79 ? 14.188 5.817 -9.960 1.00 93.56 79 LYS A C 1
ATOM 635 O O . LYS A 1 79 ? 14.877 5.501 -10.924 1.00 93.56 79 LYS A O 1
ATOM 640 N N . VAL A 1 80 ? 14.709 6.060 -8.756 1.00 95.81 80 VAL A N 1
ATOM 641 C CA . VAL A 1 80 ? 16.156 5.961 -8.468 1.00 95.81 80 VAL A CA 1
ATOM 642 C C . VAL A 1 80 ? 16.600 4.553 -8.060 1.00 95.81 80 VAL A C 1
ATOM 644 O O . VAL A 1 80 ? 17.774 4.337 -7.772 1.00 95.81 80 VAL A O 1
ATOM 647 N N . SER A 1 81 ? 15.675 3.594 -7.997 1.00 92.75 81 SER A N 1
ATOM 648 C CA . SER A 1 81 ? 15.988 2.217 -7.619 1.00 92.75 81 SER A CA 1
ATOM 649 C C . SER A 1 81 ? 16.760 1.476 -8.715 1.00 92.75 81 SER A C 1
ATOM 651 O O . SER A 1 81 ? 16.605 1.749 -9.903 1.00 92.75 81 SER A O 1
ATOM 653 N N . TYR A 1 82 ? 17.515 0.447 -8.325 1.00 91.75 82 TYR A N 1
ATOM 654 C CA . TYR A 1 82 ? 18.208 -0.471 -9.244 1.00 91.75 82 TYR A CA 1
ATOM 655 C C . TYR A 1 82 ? 17.274 -1.496 -9.918 1.00 91.75 82 TYR A C 1
ATOM 657 O O . TYR A 1 82 ? 17.716 -2.544 -10.382 1.00 91.75 82 TYR A O 1
ATOM 665 N N . LEU A 1 83 ? 15.965 -1.239 -9.920 1.00 90.31 83 LEU A N 1
ATOM 666 C CA . LEU A 1 83 ? 14.979 -2.108 -10.550 1.00 90.31 83 LEU A CA 1
ATOM 667 C C . LEU A 1 83 ? 14.982 -1.923 -12.067 1.00 90.31 83 LEU A C 1
ATOM 669 O O . LEU A 1 83 ? 15.216 -0.827 -12.573 1.00 90.31 83 LEU A O 1
ATOM 673 N N . THR A 1 84 ? 14.647 -2.985 -12.796 1.00 91.19 84 THR A N 1
ATOM 674 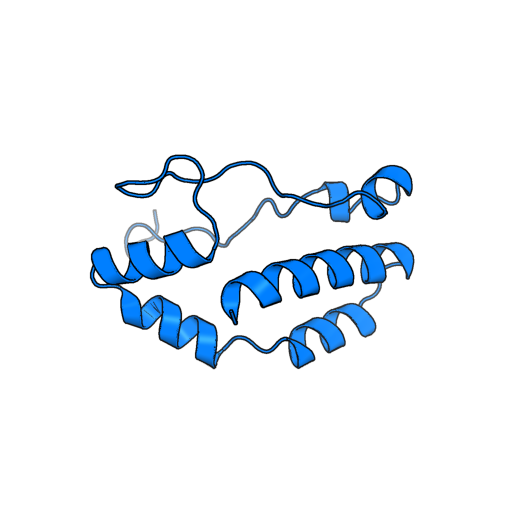C CA . THR A 1 84 ? 14.414 -2.883 -14.239 1.00 91.19 84 THR A CA 1
ATOM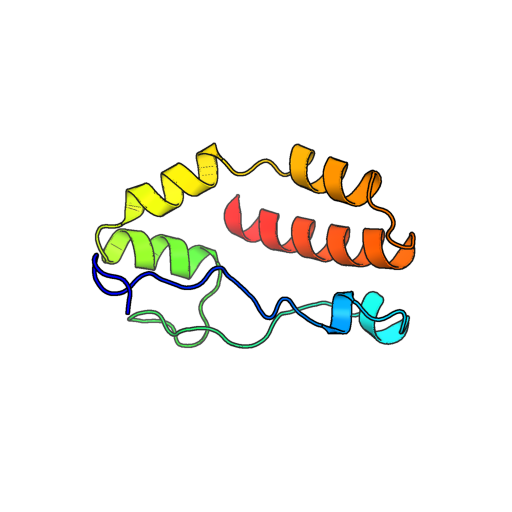 675 C C . THR A 1 84 ? 13.230 -1.948 -14.526 1.00 91.19 84 THR A C 1
ATOM 677 O O . THR A 1 84 ? 12.297 -1.890 -13.716 1.00 91.19 84 THR A O 1
ATOM 680 N N . PRO A 1 85 ? 13.199 -1.258 -15.684 1.00 91.38 85 PRO A N 1
ATOM 681 C CA . PRO A 1 85 ? 12.109 -0.336 -16.020 1.00 91.38 85 PRO A CA 1
ATOM 682 C C . PRO A 1 85 ? 10.717 -0.966 -15.883 1.00 91.38 85 PRO A C 1
ATOM 684 O O . PRO A 1 85 ? 9.821 -0.385 -15.283 1.00 91.38 85 PRO A O 1
ATOM 687 N N . LYS A 1 86 ? 10.558 -2.225 -16.312 1.00 89.50 86 LYS A N 1
ATOM 688 C CA . LYS A 1 86 ? 9.285 -2.953 -16.190 1.00 89.50 86 LYS A CA 1
ATOM 689 C C . LYS A 1 86 ? 8.829 -3.139 -14.742 1.00 89.50 86 LYS A C 1
ATOM 691 O O . LYS A 1 86 ? 7.638 -3.040 -14.453 1.00 89.50 86 LYS A O 1
ATOM 696 N N . ARG A 1 87 ? 9.762 -3.412 -13.825 1.00 90.12 87 ARG A N 1
ATOM 697 C CA . ARG A 1 87 ? 9.462 -3.555 -12.392 1.00 90.12 87 ARG A CA 1
ATOM 698 C C . ARG A 1 87 ? 9.144 -2.207 -11.762 1.00 90.12 87 ARG A C 1
ATOM 700 O O . ARG A 1 87 ? 8.205 -2.125 -10.973 1.00 90.12 87 ARG A O 1
ATOM 707 N N . GLN A 1 88 ? 9.875 -1.158 -12.139 1.00 91.94 88 GLN A N 1
ATOM 708 C CA . GLN A 1 88 ? 9.553 0.207 -11.724 1.00 91.94 88 GLN A CA 1
ATOM 709 C C . GLN A 1 88 ? 8.124 0.574 -12.144 1.00 91.94 88 GLN A C 1
ATOM 711 O O . GLN A 1 88 ? 7.340 1.004 -11.300 1.00 91.94 88 GLN A O 1
ATOM 716 N N . ASP A 1 89 ? 7.751 0.301 -13.396 1.00 91.44 89 ASP A N 1
ATOM 717 C CA . ASP A 1 89 ? 6.411 0.571 -13.919 1.00 91.44 89 ASP A CA 1
ATOM 718 C C . ASP A 1 89 ? 5.322 -0.230 -13.194 1.00 91.44 89 ASP A C 1
ATOM 720 O O . ASP A 1 89 ? 4.277 0.321 -12.843 1.00 91.44 89 ASP A O 1
ATOM 724 N N . ALA A 1 90 ? 5.551 -1.521 -12.932 1.00 90.00 90 ALA A N 1
ATOM 725 C CA . ALA A 1 90 ? 4.601 -2.366 -12.207 1.00 90.00 90 ALA A CA 1
ATOM 726 C C . ALA A 1 90 ? 4.343 -1.853 -10.781 1.00 90.00 90 ALA A C 1
ATOM 728 O O . ALA A 1 90 ? 3.190 -1.705 -10.363 1.00 90.00 90 ALA A O 1
ATOM 729 N N . ILE A 1 91 ? 5.407 -1.505 -10.050 1.00 90.94 91 ILE A N 1
ATOM 730 C CA . ILE A 1 91 ? 5.299 -0.945 -8.697 1.00 90.94 91 ILE A CA 1
ATOM 731 C C . ILE A 1 91 ? 4.636 0.434 -8.746 1.00 90.94 91 ILE A C 1
ATOM 733 O O . ILE A 1 91 ? 3.757 0.725 -7.933 1.00 90.94 91 ILE A O 1
ATOM 737 N N . PHE A 1 92 ? 5.002 1.271 -9.718 1.00 91.88 92 PHE A N 1
ATOM 738 C CA . PHE A 1 92 ? 4.409 2.590 -9.901 1.00 91.88 92 PHE A CA 1
ATOM 739 C C . PHE A 1 92 ? 2.896 2.503 -10.132 1.00 91.88 92 PHE A C 1
ATOM 741 O O . PHE A 1 92 ? 2.138 3.237 -9.487 1.00 91.88 92 PHE A O 1
ATOM 748 N N . ARG A 1 93 ? 2.438 1.587 -10.999 1.00 90.56 93 ARG A N 1
ATOM 749 C CA . ARG A 1 93 ? 1.008 1.339 -11.242 1.00 90.56 93 ARG A CA 1
ATOM 750 C C . ARG A 1 93 ? 0.287 0.915 -9.966 1.00 90.56 93 ARG A C 1
ATOM 752 O O . ARG A 1 93 ? -0.740 1.507 -9.636 1.00 90.56 93 ARG A O 1
ATOM 759 N N . LEU A 1 94 ? 0.836 -0.056 -9.233 1.00 89.00 94 LEU A N 1
ATOM 760 C CA . LEU A 1 94 ? 0.237 -0.555 -7.994 1.00 89.00 94 LEU A CA 1
ATOM 761 C C . LEU A 1 94 ? 0.100 0.555 -6.943 1.00 89.00 94 LEU A C 1
ATOM 763 O O . LEU A 1 94 ? -0.995 0.783 -6.427 1.00 89.00 94 LEU A O 1
ATOM 767 N N . ILE A 1 95 ? 1.186 1.278 -6.656 1.00 90.31 95 ILE A N 1
ATOM 768 C CA . ILE A 1 95 ? 1.184 2.354 -5.656 1.00 90.31 95 ILE A CA 1
ATOM 769 C C . ILE A 1 95 ? 0.207 3.461 -6.052 1.00 90.31 95 ILE A C 1
ATOM 771 O O . ILE A 1 95 ? -0.587 3.895 -5.222 1.00 90.31 95 ILE A O 1
ATOM 775 N N . SER A 1 96 ? 0.216 3.879 -7.320 1.00 89.81 96 SER A N 1
ATOM 776 C CA . SER A 1 96 ? -0.666 4.946 -7.808 1.00 89.81 96 SER A CA 1
ATOM 777 C C . SER A 1 96 ? -2.142 4.544 -7.786 1.00 89.81 96 SER A C 1
ATOM 779 O O . SER A 1 96 ? -3.014 5.388 -7.587 1.00 89.81 96 SER A O 1
ATOM 781 N N . LYS A 1 97 ? -2.449 3.257 -7.988 1.00 87.88 97 LYS A N 1
ATOM 782 C CA . LYS A 1 97 ? -3.807 2.725 -7.850 1.00 87.88 97 LYS A CA 1
ATOM 783 C C . LYS A 1 97 ? -4.262 2.768 -6.394 1.00 87.88 97 LYS A C 1
ATOM 785 O O . LYS A 1 97 ? -5.305 3.343 -6.098 1.00 87.88 97 LYS A O 1
ATOM 790 N N . ARG A 1 98 ? -3.458 2.216 -5.483 1.00 85.56 98 ARG A N 1
ATOM 791 C CA . ARG A 1 98 ? -3.780 2.139 -4.050 1.00 85.56 98 ARG A CA 1
ATOM 792 C C . ARG A 1 98 ? -3.840 3.514 -3.386 1.00 85.56 98 ARG A C 1
ATOM 794 O O . ARG A 1 98 ? -4.700 3.744 -2.546 1.00 85.56 98 ARG A O 1
ATOM 801 N N . SER A 1 99 ? -3.004 4.467 -3.799 1.00 87.75 99 SER A N 1
ATOM 802 C CA . SER A 1 99 ? -3.046 5.830 -3.255 1.00 87.75 99 SER A CA 1
ATOM 803 C C . SER A 1 99 ? -4.364 6.547 -3.553 1.00 87.75 99 SER A C 1
ATOM 805 O O . SER A 1 99 ? -4.812 7.356 -2.747 1.00 87.75 99 SER A O 1
ATOM 807 N N . LYS A 1 100 ? -5.023 6.242 -4.681 1.00 85.50 100 LYS A N 1
ATOM 808 C CA . LYS A 1 100 ? -6.349 6.803 -4.989 1.00 85.50 100 LYS A CA 1
ATOM 809 C C . LYS A 1 100 ? -7.417 6.320 -4.008 1.00 85.50 100 LYS A C 1
ATOM 811 O O . LYS A 1 100 ? -8.321 7.084 -3.694 1.00 85.50 100 LYS A O 1
ATOM 816 N N . GLU A 1 101 ? -7.305 5.097 -3.493 1.00 78.06 101 GLU A N 1
ATOM 817 C CA . GLU A 1 101 ? -8.233 4.558 -2.487 1.00 78.06 101 GLU A CA 1
ATOM 818 C C . GLU A 1 101 ? -8.075 5.249 -1.124 1.00 78.06 101 GLU A C 1
ATOM 820 O O . GLU A 1 101 ? -9.049 5.360 -0.390 1.00 78.06 101 GLU A O 1
ATOM 825 N N . LEU A 1 102 ? -6.876 5.753 -0.809 1.00 75.00 102 LEU A N 1
ATOM 826 C CA . LEU A 1 102 ? -6.582 6.483 0.430 1.00 75.00 102 LEU A CA 1
ATOM 827 C C . LEU A 1 102 ? -7.053 7.948 0.403 1.00 75.00 102 LEU A C 1
ATOM 829 O O . LEU A 1 102 ? -7.422 8.499 1.441 1.00 75.00 102 LEU A O 1
ATOM 833 N N . CYS A 1 103 ? -6.948 8.594 -0.763 1.00 60.56 103 CYS A N 1
ATOM 834 C CA . CYS A 1 103 ? -7.180 10.032 -0.945 1.00 60.56 103 CYS A CA 1
ATOM 835 C C . CYS A 1 103 ? -8.580 10.391 -1.472 1.00 60.56 103 CYS A C 1
ATOM 837 O O . CYS A 1 103 ? -8.855 11.577 -1.652 1.00 60.56 103 CYS A O 1
ATOM 839 N N . SER A 1 104 ? -9.428 9.401 -1.758 1.00 52.72 104 SER A N 1
ATOM 840 C CA . SER A 1 104 ? -10.833 9.591 -2.152 1.00 52.72 104 SER A CA 1
ATOM 841 C C . SER A 1 104 ? -11.779 9.231 -1.022 1.00 52.72 104 SER A C 1
ATOM 843 O O . SER A 1 104 ? -12.988 9.492 -1.176 1.00 52.72 104 SER A O 1
#

Sequence (104 aa):
QTSKGLILSPFYDTPSYLGTEINSLLEADHQPAGAIWTKSISEPTMKDYIHEWERLGYSYVVDRFRKAFSLATIHSLIKVSYLTPKRQDAIFRLISKRSKELCS

pLDDT: mean 85.51, std 10.21, range [45.69, 96.75]